Protein AF-A0A3R7CAH1-F1 (afdb_monomer_lite)

Radius of gyration: 13.2 Å; chains: 1; bounding box: 36×29×37 Å

pLDDT: mean 90.4, std 8.53, range [49.56, 98.25]

Foldseek 3Di:
DDPLVVLLVLLQVQLVQLCVVVVHDSVVSLLLLCLLLPVCQWPCSVPPCVVVVRDSVPQDPVSNCSSVVSLCVSVVVDDSQQSSQSNQCNSPPPTGGDRDDDPD

Secondary structure (DSSP, 8-state):
--HHHHHHHHHHHHHHHHHHHTT--HHHHHHHHHHHHHTT-SHHHHHHTTTTT--GGGS-HHHHHHHHHHHHHHHTTS-HHHHHHHHHHHHSTTSPPPPPPP--

Structure (mmCIF, N/CA/C/O backbone):
data_AF-A0A3R7CAH1-F1
#
_entry.id   AF-A0A3R7CAH1-F1
#
loop_
_atom_site.group_PDB
_atom_site.id
_atom_site.type_symbol
_atom_site.label_atom_id
_atom_site.label_alt_id
_atom_site.label_comp_id
_atom_site.label_asym_id
_atom_site.label_entity_id
_atom_site.label_seq_id
_atom_site.pdbx_PDB_ins_code
_atom_site.Cartn_x
_atom_site.Cartn_y
_atom_site.Cartn_z
_atom_site.occupancy
_atom_site.B_iso_or_equiv
_atom_site.auth_seq_id
_atom_site.auth_comp_id
_atom_site.auth_asym_id
_atom_site.auth_atom_id
_atom_site.pdbx_PDB_mode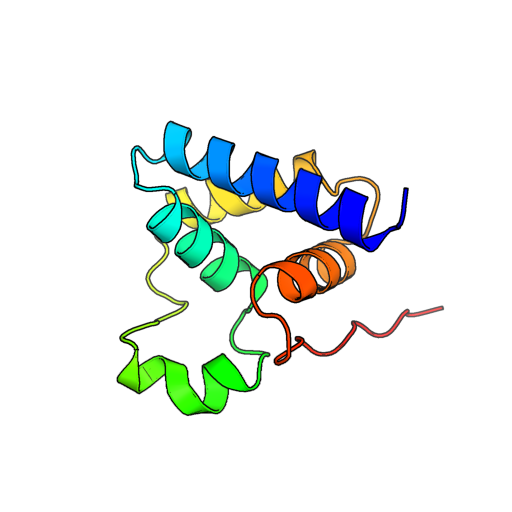l_num
ATOM 1 N N . MET A 1 1 ? -11.397 18.627 -11.153 1.00 54.44 1 MET A N 1
ATOM 2 C CA . MET A 1 1 ? -10.506 17.810 -10.310 1.00 54.44 1 MET A CA 1
ATOM 3 C C . MET A 1 1 ? -10.104 16.603 -11.136 1.00 54.44 1 MET A C 1
ATOM 5 O O . MET A 1 1 ? -10.984 15.938 -11.670 1.00 54.44 1 MET A O 1
ATOM 9 N N . ASN A 1 2 ? -8.809 16.406 -11.358 1.00 79.62 2 ASN A N 1
ATOM 10 C CA . ASN A 1 2 ? -8.295 15.301 -12.171 1.00 79.62 2 ASN A CA 1
ATOM 11 C C . ASN A 1 2 ? -8.455 13.973 -11.398 1.00 79.62 2 ASN A C 1
ATOM 13 O O . ASN A 1 2 ? -8.359 13.957 -10.172 1.00 79.62 2 ASN A O 1
ATOM 17 N N . GLU A 1 3 ? -8.672 12.853 -12.088 1.00 79.06 3 GLU A N 1
ATOM 18 C CA . GLU A 1 3 ? -8.783 11.518 -11.481 1.00 79.06 3 GLU A CA 1
ATOM 19 C C . GLU A 1 3 ? -7.564 11.183 -10.598 1.00 79.06 3 GLU A C 1
ATOM 21 O O . GLU A 1 3 ? -7.705 10.620 -9.512 1.00 79.06 3 GLU A O 1
ATOM 26 N N . LEU A 1 4 ? -6.375 11.644 -10.998 1.00 81.44 4 LEU A N 1
ATOM 27 C CA . LEU A 1 4 ? -5.146 11.499 -10.216 1.00 81.44 4 LEU A CA 1
ATOM 28 C C . LEU A 1 4 ? -5.167 12.284 -8.889 1.00 81.44 4 LEU A C 1
ATOM 30 O O . LEU A 1 4 ? -4.568 11.847 -7.909 1.00 81.44 4 LEU A O 1
ATOM 34 N N . GLU A 1 5 ? -5.822 13.446 -8.838 1.00 86.44 5 GLU A N 1
ATOM 35 C CA . GLU A 1 5 ? -5.956 14.238 -7.603 1.00 86.44 5 GLU A CA 1
ATOM 36 C C . GLU A 1 5 ? -6.905 13.551 -6.618 1.00 86.44 5 GLU A C 1
ATOM 38 O O . GLU A 1 5 ? -6.609 13.482 -5.423 1.00 86.44 5 GLU A O 1
ATOM 43 N N . HIS A 1 6 ? -7.996 12.968 -7.127 1.00 90.50 6 HIS A N 1
ATOM 44 C CA . HIS A 1 6 ? -8.889 12.127 -6.331 1.00 90.50 6 HIS A CA 1
ATOM 45 C C . HIS A 1 6 ? -8.149 10.915 -5.756 1.00 90.50 6 HIS A C 1
ATOM 47 O O . HIS A 1 6 ? -8.255 10.643 -4.560 1.00 90.50 6 HIS A O 1
ATOM 53 N N . ASP A 1 7 ? -7.353 10.222 -6.574 1.00 93.12 7 ASP A N 1
ATOM 54 C CA . ASP A 1 7 ? -6.577 9.067 -6.117 1.00 93.12 7 ASP A CA 1
ATOM 55 C C . ASP A 1 7 ? -5.524 9.464 -5.075 1.00 93.12 7 ASP A C 1
ATOM 57 O O . ASP A 1 7 ? -5.348 8.760 -4.080 1.00 93.12 7 ASP A O 1
ATOM 61 N N . ARG A 1 8 ? -4.876 10.627 -5.227 1.00 94.69 8 ARG A N 1
ATOM 62 C CA . ARG A 1 8 ? -3.958 11.169 -4.211 1.00 94.69 8 ARG A CA 1
ATOM 63 C C . ARG A 1 8 ? -4.651 11.402 -2.874 1.00 94.69 8 ARG A C 1
ATOM 65 O O . ARG A 1 8 ? -4.111 10.995 -1.850 1.00 94.69 8 ARG A O 1
ATOM 72 N N . SER A 1 9 ? -5.835 12.015 -2.883 1.00 95.31 9 SER A N 1
ATOM 73 C CA . SER A 1 9 ? -6.609 12.258 -1.661 1.00 95.31 9 SER A CA 1
ATOM 74 C C . SER A 1 9 ? -7.017 10.949 -0.977 1.00 95.31 9 SER A C 1
ATOM 76 O O . SER A 1 9 ? -6.820 10.798 0.226 1.00 95.31 9 SER A O 1
ATOM 78 N N . LYS A 1 10 ? -7.486 9.957 -1.743 1.00 96.38 10 LYS A N 1
ATOM 79 C CA . LYS A 1 10 ? -7.836 8.632 -1.208 1.00 96.38 10 LYS A CA 1
ATOM 80 C C . LYS A 1 10 ? -6.640 7.913 -0.585 1.00 96.38 10 LYS A C 1
ATOM 82 O O . LYS A 1 10 ? -6.756 7.364 0.507 1.00 96.38 10 LYS A O 1
ATOM 87 N N . VAL A 1 11 ? -5.488 7.926 -1.255 1.00 97.00 11 VAL A N 1
ATOM 88 C CA . VAL A 1 11 ? -4.257 7.315 -0.727 1.00 97.00 11 VAL A CA 1
ATOM 89 C C . VAL A 1 11 ? -3.789 8.018 0.540 1.00 97.00 11 VAL A C 1
ATOM 91 O O . VAL A 1 11 ? -3.363 7.364 1.487 1.00 97.00 11 VAL A O 1
ATOM 94 N N . GLU A 1 12 ? -3.903 9.339 0.587 1.00 97.50 12 GLU A N 1
ATOM 95 C CA . GLU A 1 12 ? -3.574 10.121 1.771 1.00 97.50 12 GLU A CA 1
ATOM 96 C C . GLU A 1 12 ? -4.480 9.770 2.964 1.00 97.50 12 GLU A C 1
ATOM 98 O O . GLU A 1 12 ? -3.979 9.566 4.069 1.00 97.50 12 GLU A O 1
ATOM 103 N N . MET A 1 13 ? -5.786 9.591 2.737 1.00 97.31 13 MET A N 1
ATOM 104 C CA . MET A 1 13 ? -6.716 9.103 3.764 1.00 97.31 13 MET A CA 1
ATOM 105 C C . MET A 1 13 ? -6.329 7.710 4.282 1.00 97.31 13 MET A C 1
ATOM 107 O O . MET A 1 13 ? -6.328 7.491 5.492 1.00 97.31 13 MET A O 1
ATOM 111 N N . MET A 1 14 ? -5.951 6.783 3.391 1.00 98.12 14 MET A N 1
ATOM 112 C CA . MET A 1 14 ? -5.481 5.447 3.788 1.00 98.12 14 MET A CA 1
ATOM 113 C C . MET A 1 14 ? -4.216 5.524 4.650 1.00 98.12 14 MET A C 1
ATOM 115 O O . MET A 1 14 ? -4.123 4.837 5.662 1.00 98.12 14 MET A O 1
ATOM 119 N N . ILE A 1 15 ? -3.243 6.357 4.262 1.00 98.25 15 ILE A N 1
ATOM 120 C CA . ILE A 1 15 ? -1.984 6.524 5.004 1.00 98.25 15 ILE A CA 1
ATOM 121 C C . ILE A 1 15 ? -2.257 7.067 6.407 1.00 98.25 15 ILE A C 1
ATOM 123 O O . ILE A 1 15 ? -1.693 6.544 7.366 1.00 98.25 15 ILE A O 1
ATOM 127 N N . THR A 1 16 ? -3.119 8.077 6.536 1.00 98.19 16 THR A N 1
ATOM 128 C CA . THR A 1 16 ? -3.504 8.635 7.841 1.00 98.19 16 THR A CA 1
ATOM 129 C C . THR A 1 16 ? -4.170 7.576 8.716 1.00 98.19 16 THR A C 1
ATOM 131 O O . THR A 1 16 ? -3.722 7.356 9.836 1.00 98.19 16 THR A O 1
ATOM 134 N N . TYR A 1 17 ? -5.145 6.837 8.180 1.00 97.94 17 TYR A N 1
ATOM 135 C CA . TYR A 1 17 ? -5.827 5.776 8.925 1.00 97.94 17 TYR A CA 1
ATOM 136 C C . TYR A 1 17 ? -4.869 4.674 9.403 1.00 97.94 17 TYR A C 1
ATOM 138 O O . TYR A 1 17 ? -4.906 4.275 10.564 1.00 97.94 17 TYR A O 1
ATOM 146 N N . ILE A 1 18 ? -3.974 4.194 8.531 1.00 97.88 18 ILE A N 1
ATOM 147 C CA . ILE A 1 18 ? -2.981 3.170 8.896 1.00 97.88 18 ILE A CA 1
ATOM 148 C C . ILE A 1 18 ? -2.023 3.712 9.964 1.00 97.88 18 ILE A C 1
ATOM 150 O O . ILE A 1 18 ? -1.699 3.001 10.910 1.00 97.88 18 ILE A O 1
ATOM 154 N N . SER A 1 19 ? -1.580 4.965 9.822 1.00 98.06 19 SER A N 1
ATOM 155 C CA . SER A 1 19 ? -0.682 5.627 10.774 1.00 98.06 19 SER A CA 1
ATOM 156 C C . SER A 1 19 ? -1.289 5.677 12.177 1.00 98.06 19 SER A C 1
ATOM 158 O O . SER A 1 19 ? -0.612 5.316 13.137 1.00 98.06 19 SER A O 1
ATOM 160 N N . GLU A 1 20 ? -2.565 6.051 12.287 1.00 97.06 20 GLU A N 1
ATOM 161 C CA . GLU A 1 20 ? -3.294 6.122 13.556 1.00 97.06 20 GLU A CA 1
ATOM 162 C C . GLU A 1 20 ? -3.579 4.732 14.140 1.00 97.06 20 GLU A C 1
ATOM 164 O O . GLU A 1 20 ? -3.303 4.487 15.313 1.00 97.06 20 GLU A O 1
ATOM 169 N N . ASN A 1 21 ? -4.082 3.799 13.326 1.00 96.88 21 ASN A N 1
ATOM 170 C CA . ASN A 1 21 ? -4.525 2.488 13.806 1.00 96.88 21 ASN A CA 1
ATOM 171 C C . ASN A 1 21 ? -3.362 1.565 14.215 1.00 96.88 21 ASN A C 1
ATOM 173 O O . ASN A 1 21 ? -3.493 0.750 15.127 1.00 96.88 21 ASN A O 1
ATOM 177 N N . GLU A 1 22 ? -2.214 1.696 13.550 1.00 95.62 22 GLU A N 1
ATOM 178 C CA . GLU A 1 22 ? -1.006 0.921 13.857 1.00 95.62 22 GLU A CA 1
ATOM 179 C C . GLU A 1 22 ? -0.017 1.695 14.742 1.00 95.62 22 GLU A C 1
ATOM 181 O O . GLU A 1 22 ? 1.006 1.138 15.136 1.00 95.62 22 GLU A O 1
ATOM 186 N N . ASN A 1 23 ? -0.326 2.950 15.093 1.00 96.56 23 ASN A N 1
ATOM 187 C CA . ASN A 1 23 ? 0.537 3.846 15.867 1.00 96.56 23 ASN A CA 1
ATOM 188 C C . ASN A 1 23 ? 1.964 3.936 15.288 1.00 96.56 23 ASN A C 1
ATOM 190 O O . ASN A 1 23 ? 2.970 3.774 15.983 1.00 96.56 23 ASN A O 1
ATOM 194 N N . VAL A 1 24 ? 2.045 4.168 13.978 1.00 96.81 24 VAL A N 1
ATOM 195 C CA . VAL A 1 24 ? 3.302 4.274 13.228 1.00 96.81 24 VAL A CA 1
ATOM 196 C C . VAL A 1 24 ? 3.410 5.622 12.532 1.00 96.81 24 VAL A C 1
ATOM 198 O O . VAL A 1 24 ? 2.418 6.316 12.317 1.00 96.81 24 VAL A O 1
ATOM 201 N N . SER A 1 25 ? 4.622 5.999 12.125 1.00 97.88 25 SER A N 1
ATOM 202 C CA . SER A 1 25 ? 4.823 7.212 11.330 1.00 97.88 25 SER A CA 1
ATOM 203 C C . SER A 1 25 ? 4.123 7.122 9.967 1.00 97.88 25 SER A C 1
ATOM 205 O O . SER A 1 25 ? 3.943 6.043 9.401 1.00 97.88 25 SER A O 1
ATOM 207 N N . ARG A 1 26 ? 3.804 8.277 9.374 1.00 97.31 26 ARG A N 1
ATOM 208 C CA . ARG A 1 26 ? 3.217 8.355 8.025 1.00 97.31 26 ARG A CA 1
ATOM 209 C C . ARG A 1 26 ? 4.077 7.687 6.952 1.00 97.31 26 ARG A C 1
ATOM 211 O O . ARG A 1 26 ? 3.543 7.084 6.023 1.00 97.31 26 ARG A O 1
ATOM 218 N N . SER A 1 27 ? 5.403 7.786 7.060 1.00 95.25 27 SER A N 1
ATOM 219 C CA . SER A 1 27 ? 6.320 7.101 6.144 1.00 95.25 27 SER A CA 1
ATOM 220 C C . SER A 1 27 ? 6.206 5.586 6.268 1.00 95.25 27 SER A C 1
ATOM 222 O O . SER A 1 27 ? 6.203 4.892 5.252 1.00 95.25 27 SER A O 1
ATOM 224 N N . GLU A 1 28 ? 6.047 5.080 7.489 1.00 95.56 28 GLU A N 1
ATOM 225 C CA . GLU A 1 28 ? 5.896 3.650 7.734 1.00 95.56 28 GLU A CA 1
ATOM 226 C C . GLU A 1 28 ? 4.528 3.152 7.267 1.00 95.56 28 GLU A C 1
ATOM 228 O O . GLU A 1 28 ? 4.459 2.175 6.528 1.00 95.56 28 GLU A O 1
ATOM 233 N N . ALA A 1 29 ? 3.457 3.897 7.547 1.00 97.56 29 ALA A N 1
ATOM 234 C CA . ALA A 1 29 ? 2.124 3.635 7.008 1.00 97.56 29 ALA A CA 1
ATOM 235 C C . ALA A 1 29 ? 2.117 3.606 5.468 1.00 97.56 29 ALA A C 1
ATOM 237 O O . ALA A 1 29 ? 1.556 2.694 4.856 1.00 97.56 29 ALA A O 1
ATOM 238 N N . ARG A 1 30 ? 2.818 4.548 4.816 1.00 96.62 30 ARG A N 1
ATOM 239 C CA . ARG A 1 30 ? 3.010 4.548 3.357 1.00 96.62 30 ARG A CA 1
ATOM 240 C C . ARG A 1 30 ? 3.768 3.306 2.885 1.00 96.62 30 ARG A C 1
ATOM 242 O O . ARG A 1 30 ? 3.380 2.720 1.873 1.00 96.62 30 ARG A O 1
ATOM 249 N N . ARG A 1 31 ? 4.829 2.884 3.589 1.00 94.50 31 ARG A N 1
ATOM 250 C CA . ARG A 1 31 ? 5.556 1.638 3.275 1.00 94.50 31 ARG A CA 1
ATOM 251 C C . ARG A 1 31 ? 4.652 0.421 3.438 1.00 94.50 31 ARG A C 1
ATOM 253 O O . ARG A 1 31 ? 4.670 -0.433 2.560 1.00 94.50 31 ARG A O 1
ATOM 260 N N . MET A 1 32 ? 3.850 0.348 4.497 1.00 96.12 32 MET A N 1
ATOM 261 C CA . MET A 1 32 ? 2.916 -0.754 4.745 1.00 96.12 32 MET A CA 1
ATOM 262 C C . MET A 1 32 ? 1.868 -0.864 3.639 1.00 96.12 32 MET A C 1
ATOM 264 O O . MET A 1 32 ? 1.697 -1.937 3.059 1.00 96.12 32 MET A O 1
ATOM 268 N N . LEU A 1 33 ? 1.245 0.260 3.275 1.00 96.75 33 LEU A N 1
ATOM 269 C CA . LEU A 1 33 ? 0.315 0.313 2.153 1.00 96.75 33 LEU A CA 1
ATOM 270 C C . LEU A 1 33 ? 1.012 -0.117 0.853 1.00 96.75 33 LEU A C 1
ATOM 272 O O . LEU A 1 33 ? 0.496 -0.958 0.125 1.00 96.75 33 LEU A O 1
ATOM 276 N N . HIS A 1 34 ? 2.229 0.367 0.586 1.00 94.88 34 HIS A N 1
ATOM 277 C CA . HIS A 1 34 ? 2.984 -0.047 -0.597 1.00 94.88 34 HIS A CA 1
ATOM 278 C C . HIS A 1 34 ? 3.287 -1.555 -0.599 1.00 94.88 34 HIS A C 1
ATOM 280 O O . HIS A 1 34 ? 3.100 -2.190 -1.632 1.00 94.88 34 HIS A O 1
ATOM 286 N N . LYS A 1 35 ? 3.688 -2.156 0.531 1.00 93.69 35 LYS A N 1
ATOM 287 C CA . LYS A 1 35 ? 3.959 -3.605 0.648 1.00 93.69 35 LYS A CA 1
ATOM 288 C C . LYS A 1 35 ? 2.730 -4.439 0.278 1.00 93.69 35 LYS A C 1
ATOM 290 O O . LYS A 1 35 ? 2.859 -5.407 -0.472 1.00 93.69 35 LYS A O 1
ATOM 295 N N . TYR A 1 36 ? 1.554 -4.040 0.762 1.00 94.44 36 TYR A N 1
ATOM 296 C CA . TYR A 1 36 ? 0.289 -4.709 0.459 1.00 94.44 36 TYR A CA 1
ATOM 297 C C . TYR A 1 36 ? -0.122 -4.551 -1.014 1.00 94.44 36 TYR A C 1
ATOM 299 O O . TYR A 1 36 ? -0.504 -5.520 -1.660 1.00 94.44 36 TYR A O 1
ATOM 307 N N . ILE A 1 37 ? -0.010 -3.339 -1.563 1.00 94.44 37 ILE A N 1
ATOM 308 C CA . ILE A 1 37 ? -0.500 -3.002 -2.910 1.00 94.44 37 ILE A CA 1
ATOM 309 C C . ILE A 1 37 ? 0.445 -3.476 -4.030 1.00 94.44 37 ILE A C 1
ATOM 311 O O . ILE A 1 37 ? 0.000 -3.825 -5.127 1.00 94.44 37 ILE A O 1
ATOM 315 N N . CYS A 1 38 ? 1.757 -3.436 -3.782 1.00 90.62 38 CYS A N 1
ATOM 316 C CA . CYS A 1 38 ? 2.792 -3.735 -4.770 1.00 90.62 38 CYS A CA 1
ATOM 317 C C . CYS A 1 38 ? 2.829 -5.216 -5.137 1.00 90.62 38 CYS A C 1
ATOM 319 O O . CYS A 1 38 ? 3.023 -5.544 -6.304 1.00 90.62 38 CYS A O 1
ATOM 321 N N . GLU A 1 39 ? 2.703 -6.104 -4.145 1.00 85.56 39 GLU A N 1
ATOM 322 C CA . GLU A 1 39 ? 2.776 -7.568 -4.308 1.00 85.56 39 GLU A CA 1
ATOM 323 C C . GLU A 1 39 ? 4.057 -8.074 -5.010 1.00 85.56 39 GLU A C 1
ATOM 325 O O . GLU A 1 39 ? 4.168 -9.249 -5.344 1.00 85.56 39 GLU A O 1
ATOM 330 N N . GLY A 1 40 ? 5.063 -7.210 -5.181 1.00 85.75 40 GLY A N 1
ATOM 331 C CA . GLY A 1 40 ? 6.293 -7.483 -5.925 1.00 85.75 40 GLY A CA 1
ATOM 332 C C . GLY A 1 40 ? 6.197 -7.270 -7.442 1.00 85.75 40 GLY A C 1
ATOM 333 O O . GLY A 1 40 ? 7.089 -7.685 -8.187 1.00 85.75 40 GLY A O 1
ATOM 334 N N . ALA A 1 41 ? 5.127 -6.636 -7.920 1.00 86.12 41 ALA A N 1
ATOM 335 C CA . ALA A 1 41 ? 4.861 -6.463 -9.343 1.00 86.12 41 ALA A CA 1
ATOM 336 C C . ALA A 1 41 ? 5.590 -5.268 -9.982 1.00 86.12 41 ALA A C 1
ATOM 338 O O . ALA A 1 41 ? 5.715 -5.248 -11.205 1.00 86.12 41 ALA A O 1
ATOM 339 N N . CYS A 1 42 ? 6.061 -4.287 -9.202 1.00 88.88 42 CYS A N 1
ATOM 340 C CA . CYS A 1 42 ? 6.676 -3.078 -9.754 1.00 88.88 42 CYS A CA 1
ATOM 341 C C . CYS A 1 42 ? 8.187 -3.200 -9.991 1.00 88.88 42 CYS A C 1
ATOM 343 O O . CYS A 1 42 ? 8.898 -3.925 -9.288 1.00 88.88 42 CYS A O 1
ATOM 345 N N . ASP A 1 43 ? 8.693 -2.440 -10.962 1.00 86.69 43 ASP A N 1
ATOM 346 C CA . ASP A 1 43 ? 10.102 -2.494 -11.365 1.00 86.69 43 ASP A CA 1
ATOM 347 C C . ASP A 1 43 ? 11.051 -2.054 -10.253 1.00 86.69 43 ASP A C 1
ATOM 349 O O . ASP A 1 43 ? 12.100 -2.669 -10.052 1.00 86.69 43 ASP A O 1
ATOM 353 N N . TRP A 1 44 ? 10.668 -1.035 -9.476 1.00 90.81 44 TRP A N 1
ATOM 354 C CA . TRP A 1 44 ? 11.455 -0.605 -8.321 1.00 90.81 44 TRP A CA 1
ATOM 355 C C . TRP A 1 44 ? 11.605 -1.735 -7.304 1.00 90.81 44 TRP A C 1
ATOM 357 O O . TRP A 1 44 ? 12.705 -1.983 -6.816 1.00 90.81 44 TRP A O 1
ATOM 367 N N . TYR A 1 45 ? 10.528 -2.479 -7.030 1.00 88.31 45 TYR A N 1
ATOM 368 C CA . TYR A 1 45 ? 10.608 -3.616 -6.123 1.00 88.31 45 TYR A CA 1
ATOM 369 C C . TYR A 1 45 ? 11.559 -4.679 -6.677 1.00 88.31 45 TYR A C 1
ATOM 371 O O . TYR A 1 45 ? 12.441 -5.156 -5.970 1.00 88.31 45 TYR A O 1
ATOM 379 N N . ARG A 1 46 ? 11.442 -5.019 -7.961 1.00 87.00 46 ARG A N 1
ATOM 380 C CA . ARG A 1 46 ? 12.271 -6.061 -8.586 1.00 87.00 46 ARG A CA 1
ATOM 381 C C . ARG A 1 46 ? 13.757 -5.712 -8.623 1.00 87.00 46 ARG A C 1
ATOM 383 O O . ARG A 1 46 ? 14.582 -6.617 -8.566 1.00 87.00 46 ARG A O 1
ATOM 390 N N . THR A 1 47 ? 14.087 -4.426 -8.716 1.00 87.56 47 THR A N 1
ATOM 391 C CA . THR A 1 47 ? 15.463 -3.962 -8.942 1.00 87.56 47 THR A CA 1
ATOM 392 C C . THR A 1 47 ? 16.148 -3.399 -7.700 1.00 87.56 47 THR A C 1
ATOM 394 O O . THR A 1 47 ? 17.366 -3.475 -7.623 1.00 87.56 47 THR A O 1
ATOM 397 N N . ARG A 1 48 ? 15.402 -2.836 -6.738 1.00 88.38 48 ARG A N 1
ATOM 398 C CA . ARG A 1 48 ? 15.964 -2.057 -5.613 1.00 88.38 48 ARG A CA 1
ATOM 399 C C . ARG A 1 48 ? 15.426 -2.426 -4.230 1.00 88.38 48 ARG A C 1
ATOM 401 O O . ARG A 1 48 ? 15.932 -1.910 -3.237 1.00 88.38 48 ARG A O 1
ATOM 408 N N . SER A 1 49 ? 14.413 -3.293 -4.124 1.00 87.25 49 SER A N 1
ATOM 409 C CA . SER A 1 49 ? 13.785 -3.596 -2.822 1.00 87.25 49 SER A CA 1
ATOM 410 C C . SER A 1 49 ? 14.757 -4.187 -1.800 1.00 87.25 49 SER A C 1
ATOM 412 O O . SER A 1 49 ? 14.704 -3.809 -0.632 1.00 87.25 49 SER A O 1
ATOM 414 N N . ARG A 1 50 ? 15.662 -5.071 -2.242 1.00 87.88 50 ARG A N 1
ATOM 415 C CA . ARG A 1 50 ? 16.662 -5.726 -1.385 1.00 87.88 50 ARG A CA 1
ATOM 416 C C . ARG A 1 50 ? 17.601 -4.713 -0.740 1.00 87.88 50 ARG A C 1
ATOM 418 O O . ARG A 1 50 ? 17.736 -4.711 0.478 1.00 87.88 50 ARG A O 1
ATOM 425 N N . ASP A 1 51 ? 18.159 -3.810 -1.540 1.00 90.50 51 ASP A N 1
ATOM 426 C CA . ASP A 1 51 ? 19.090 -2.782 -1.060 1.00 90.50 51 ASP A CA 1
ATOM 427 C C . ASP A 1 51 ? 18.401 -1.776 -0.125 1.00 90.50 51 ASP A C 1
ATOM 429 O O . ASP A 1 51 ? 19.016 -1.238 0.790 1.00 90.50 51 ASP A O 1
ATOM 433 N N . ALA A 1 52 ? 17.099 -1.544 -0.323 1.00 86.62 52 ALA A N 1
ATOM 434 C CA . ALA A 1 52 ? 16.290 -0.646 0.499 1.00 86.62 52 ALA A CA 1
ATOM 435 C C . ALA A 1 52 ? 15.709 -1.302 1.771 1.00 86.62 52 ALA A C 1
ATOM 437 O O . ALA A 1 52 ? 14.925 -0.660 2.485 1.00 86.62 52 ALA A O 1
ATOM 438 N N . GLY A 1 53 ? 16.017 -2.581 2.030 1.00 87.19 53 GLY A N 1
ATOM 439 C CA . GLY A 1 53 ? 15.420 -3.347 3.129 1.00 87.19 53 GLY A CA 1
ATOM 440 C C . GLY A 1 53 ? 13.888 -3.363 3.062 1.00 87.19 53 GLY A C 1
ATOM 441 O O . GLY A 1 53 ? 13.206 -3.175 4.066 1.00 87.19 53 GLY A O 1
ATOM 442 N N . PHE A 1 54 ? 13.324 -3.455 1.857 1.00 87.12 54 PHE A N 1
ATOM 443 C CA . PHE A 1 54 ? 11.884 -3.476 1.628 1.00 87.12 54 PHE A CA 1
ATOM 444 C C . PHE A 1 54 ? 11.432 -4.907 1.331 1.00 87.12 54 PHE A C 1
ATOM 446 O O . PHE A 1 54 ? 11.451 -5.333 0.179 1.00 87.12 54 PHE A O 1
ATOM 453 N N . ASP A 1 55 ? 10.984 -5.641 2.350 1.00 86.88 55 ASP A N 1
ATOM 454 C CA . ASP A 1 55 ? 10.338 -6.940 2.152 1.00 86.88 55 ASP A CA 1
ATOM 455 C C . ASP A 1 55 ? 8.809 -6.799 2.253 1.00 86.88 55 ASP A C 1
ATOM 457 O O . ASP A 1 55 ? 8.256 -6.244 3.207 1.00 86.88 55 ASP A O 1
ATOM 461 N N . ARG A 1 56 ? 8.100 -7.279 1.224 1.00 81.62 56 ARG A N 1
ATOM 462 C CA . ARG A 1 56 ? 6.627 -7.302 1.176 1.00 81.62 56 ARG A CA 1
ATOM 463 C C . ARG A 1 56 ? 6.020 -8.306 2.164 1.00 81.62 56 ARG A C 1
ATOM 465 O O . ARG A 1 56 ? 4.818 -8.248 2.444 1.00 81.62 56 ARG A O 1
ATOM 472 N N . LEU A 1 57 ? 6.813 -9.262 2.643 1.00 87.00 57 LEU A N 1
ATOM 473 C CA . LEU A 1 57 ? 6.385 -10.288 3.586 1.00 87.00 57 LEU A CA 1
ATOM 474 C C . LEU A 1 57 ? 6.354 -9.783 5.035 1.00 87.00 57 LEU A C 1
ATOM 476 O O . LEU A 1 57 ? 5.590 -10.332 5.819 1.00 87.00 57 LEU A O 1
ATOM 480 N N . ASP A 1 58 ? 7.020 -8.665 5.336 1.00 90.00 58 ASP A N 1
ATOM 481 C CA . ASP A 1 58 ? 7.111 -8.054 6.677 1.00 90.00 58 ASP A CA 1
ATOM 482 C C . ASP A 1 5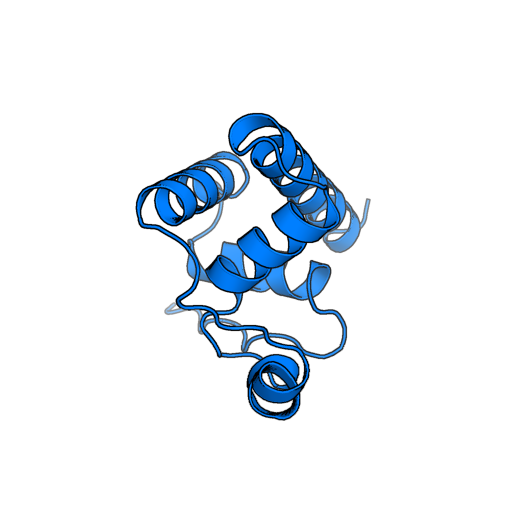8 ? 5.785 -7.582 7.295 1.00 90.00 58 ASP A C 1
ATOM 484 O O . ASP A 1 58 ? 5.766 -7.122 8.434 1.00 90.00 58 ASP A O 1
ATOM 488 N N . LEU A 1 59 ? 4.672 -7.616 6.559 1.00 92.44 59 LEU A N 1
ATOM 489 C CA . LEU A 1 59 ? 3.371 -7.319 7.152 1.00 92.44 59 LEU A CA 1
ATOM 490 C C . LEU A 1 59 ? 2.867 -8.533 7.929 1.00 92.44 59 LEU A C 1
ATOM 492 O O . LEU A 1 59 ? 2.629 -9.594 7.338 1.00 92.44 59 LEU A O 1
ATOM 496 N N . THR A 1 60 ? 2.617 -8.333 9.223 1.00 94.50 60 THR A N 1
ATOM 497 C CA . THR A 1 60 ? 1.871 -9.293 10.045 1.00 94.50 60 THR A CA 1
ATOM 498 C C . THR A 1 60 ? 0.462 -9.499 9.486 1.00 94.50 60 THR A C 1
ATOM 500 O O . THR A 1 60 ? -0.074 -8.651 8.770 1.00 94.50 60 THR A O 1
ATOM 503 N N . GLU A 1 61 ? -0.182 -10.613 9.832 1.00 94.12 61 GLU A N 1
ATOM 504 C CA . GLU A 1 61 ? -1.551 -10.884 9.382 1.00 94.12 61 GLU A CA 1
ATOM 505 C C . GLU A 1 61 ? -2.535 -9.788 9.824 1.00 94.12 61 GLU A C 1
ATOM 507 O O . GLU A 1 61 ? -3.354 -9.337 9.024 1.00 94.12 61 GLU A O 1
ATOM 512 N N . LYS A 1 62 ? -2.397 -9.286 11.060 1.00 94.44 62 LYS A N 1
ATOM 513 C CA . LYS A 1 62 ? -3.183 -8.150 11.565 1.00 94.44 62 LYS A CA 1
ATOM 514 C C . LYS A 1 62 ? -3.010 -6.919 10.672 1.00 94.44 62 LYS A C 1
ATOM 516 O O . LYS A 1 62 ? -3.997 -6.342 10.230 1.00 94.44 62 LYS A O 1
ATOM 521 N N . GLN A 1 63 ? -1.766 -6.550 10.373 1.00 95.12 63 GLN A N 1
ATOM 522 C CA . GLN A 1 63 ? -1.466 -5.389 9.535 1.00 95.12 63 GLN A CA 1
ATOM 523 C C . GLN A 1 63 ? -2.014 -5.545 8.119 1.00 95.12 63 GLN A C 1
ATOM 525 O O . GLN A 1 63 ? -2.545 -4.590 7.561 1.00 95.12 63 GLN A O 1
ATOM 530 N N . ARG A 1 64 ? -1.928 -6.749 7.537 1.00 95.00 64 ARG A N 1
ATOM 531 C CA . ARG A 1 64 ? -2.525 -7.026 6.222 1.00 95.00 64 ARG A CA 1
ATOM 532 C C . ARG A 1 64 ? -4.028 -6.787 6.235 1.00 95.00 64 ARG A C 1
ATOM 534 O O . ARG A 1 64 ? -4.506 -6.103 5.340 1.00 95.00 64 ARG A O 1
ATOM 541 N N . ARG A 1 65 ? -4.738 -7.281 7.254 1.00 95.50 65 ARG A N 1
ATOM 542 C CA . ARG A 1 65 ? -6.188 -7.074 7.396 1.00 95.50 65 ARG A CA 1
ATOM 543 C C . ARG A 1 65 ? -6.539 -5.594 7.523 1.00 95.50 65 ARG A C 1
ATOM 545 O O . ARG A 1 65 ? -7.368 -5.114 6.767 1.00 95.50 65 ARG A O 1
ATOM 552 N N . VAL A 1 66 ? -5.834 -4.848 8.379 1.00 95.94 66 VAL A N 1
ATOM 553 C CA . VAL A 1 66 ? -6.043 -3.395 8.536 1.00 95.94 66 VAL A CA 1
ATOM 554 C C . VAL A 1 66 ? -5.891 -2.654 7.206 1.00 95.94 66 VAL A C 1
ATOM 556 O O . VAL A 1 66 ? -6.717 -1.807 6.869 1.00 95.94 66 VAL A O 1
ATOM 559 N N . VAL A 1 67 ? -4.848 -2.975 6.435 1.00 96.31 67 VAL A N 1
ATOM 560 C CA . VAL A 1 67 ? -4.610 -2.346 5.129 1.00 96.31 67 VAL A CA 1
ATOM 561 C C . VAL A 1 67 ? -5.651 -2.790 4.093 1.00 96.31 67 VAL A C 1
ATOM 563 O O . VAL A 1 67 ? -6.131 -1.972 3.312 1.00 96.31 67 VAL A O 1
ATOM 566 N N . GLU A 1 68 ? -6.016 -4.068 4.068 1.00 95.56 68 GLU A N 1
ATOM 567 C CA . GLU A 1 68 ? -7.033 -4.599 3.161 1.00 95.56 68 GLU A CA 1
ATOM 568 C C . GLU A 1 68 ? -8.408 -3.969 3.406 1.00 95.56 68 GLU A C 1
ATOM 570 O O . GLU A 1 68 ? -9.060 -3.539 2.451 1.00 95.56 68 GLU A O 1
ATOM 575 N N . ASP A 1 69 ? -8.818 -3.863 4.669 1.00 95.81 69 ASP A N 1
ATOM 576 C CA . ASP A 1 69 ? -10.112 -3.318 5.071 1.00 95.81 69 ASP A CA 1
ATOM 577 C C . ASP A 1 69 ? -10.242 -1.849 4.659 1.00 95.81 69 ASP A C 1
ATOM 579 O O . ASP A 1 69 ? -11.227 -1.475 4.017 1.00 95.81 69 ASP A O 1
ATOM 583 N N . ILE A 1 70 ? -9.219 -1.022 4.918 1.00 97.06 70 ILE A N 1
ATOM 584 C CA . ILE A 1 70 ? -9.264 0.395 4.527 1.00 97.06 70 ILE A CA 1
ATOM 585 C C . ILE A 1 70 ? -9.231 0.580 3.003 1.00 97.06 70 ILE A C 1
ATOM 587 O O . ILE A 1 70 ? -9.888 1.477 2.468 1.00 97.06 70 ILE A O 1
ATOM 591 N N . VAL A 1 71 ? -8.516 -0.288 2.276 1.00 96.19 71 VAL A N 1
ATOM 592 C CA . VAL A 1 71 ? -8.511 -0.275 0.806 1.00 96.19 71 VAL A CA 1
ATOM 593 C C . VAL A 1 71 ? -9.901 -0.601 0.271 1.00 96.19 71 VAL A C 1
ATOM 595 O O . VAL A 1 71 ? -10.407 0.146 -0.566 1.00 96.19 71 VAL A O 1
ATOM 598 N N . LYS A 1 72 ? -10.544 -1.662 0.772 1.00 94.94 72 LYS A N 1
ATOM 599 C CA . LYS A 1 72 ? -11.912 -2.036 0.379 1.00 94.94 72 LYS A CA 1
ATOM 600 C C . LYS A 1 72 ? -12.924 -0.951 0.735 1.00 94.94 72 LYS A C 1
ATOM 602 O O . LYS A 1 72 ? -13.803 -0.661 -0.067 1.00 94.94 72 LYS A O 1
ATOM 607 N N . GLN A 1 73 ? -12.780 -0.314 1.894 1.00 95.62 73 GLN A N 1
ATOM 608 C CA . GLN A 1 73 ? -13.674 0.755 2.328 1.00 95.62 73 GLN A CA 1
ATOM 609 C C . GLN A 1 73 ? -13.584 1.995 1.421 1.00 95.62 73 GLN A C 1
ATOM 611 O O . GLN A 1 73 ? -14.610 2.535 1.016 1.00 95.62 73 GLN A O 1
ATOM 616 N N . ILE A 1 74 ? -12.374 2.452 1.077 1.00 95.12 74 ILE A N 1
ATOM 617 C CA . ILE A 1 74 ? -12.178 3.696 0.304 1.00 95.12 74 ILE A CA 1
ATOM 618 C C . ILE A 1 74 ? -12.299 3.475 -1.218 1.00 95.12 74 ILE A C 1
ATOM 620 O O . ILE A 1 74 ? -12.693 4.385 -1.960 1.00 95.12 74 ILE A O 1
ATOM 624 N N . MET A 1 75 ? -11.965 2.277 -1.704 1.00 93.69 75 MET A N 1
ATOM 625 C CA . MET A 1 75 ? -12.001 1.912 -3.128 1.00 93.69 75 MET A CA 1
ATOM 626 C C . MET A 1 75 ? -13.148 0.965 -3.485 1.00 93.69 75 MET A C 1
ATOM 628 O O . MET A 1 75 ? -13.135 0.397 -4.570 1.00 93.69 75 MET A O 1
ATOM 632 N N . GLY A 1 76 ? -14.155 0.806 -2.623 1.00 90.94 76 GLY A N 1
ATOM 633 C CA . GLY A 1 76 ? -15.229 -0.183 -2.796 1.00 90.94 76 GLY A CA 1
ATOM 634 C C . GLY A 1 76 ? -16.101 -0.022 -4.047 1.00 90.94 76 GLY A C 1
ATOM 635 O O . GLY A 1 76 ? -16.971 -0.847 -4.293 1.00 90.94 76 GLY A O 1
ATOM 636 N N . ASN A 1 77 ? -15.884 1.025 -4.846 1.00 90.19 77 ASN A N 1
ATOM 637 C CA . ASN A 1 77 ? -16.542 1.235 -6.131 1.00 90.19 77 ASN A CA 1
ATOM 638 C C . ASN A 1 77 ? -15.789 0.624 -7.327 1.00 90.19 77 ASN A C 1
ATOM 640 O O . ASN A 1 77 ? -16.223 0.805 -8.464 1.00 90.19 77 ASN A O 1
ATOM 644 N N . VAL A 1 78 ? -14.646 -0.026 -7.100 1.00 90.00 78 VAL A N 1
ATOM 645 C CA . VAL A 1 78 ? -13.858 -0.704 -8.134 1.00 90.00 78 VAL A CA 1
ATOM 646 C C . VAL A 1 78 ? -13.365 -2.060 -7.638 1.00 90.00 78 VAL A C 1
ATOM 648 O O . VAL A 1 78 ? -13.191 -2.277 -6.440 1.00 90.00 78 VAL A O 1
ATOM 651 N N . GLU A 1 79 ? -13.074 -2.954 -8.580 1.00 91.88 79 GLU A N 1
ATOM 652 C CA . GLU A 1 79 ? -12.439 -4.237 -8.285 1.00 91.88 79 GLU A CA 1
ATOM 653 C C . GLU A 1 79 ? -11.087 -4.057 -7.590 1.00 91.88 79 GLU A C 1
ATOM 655 O O . GLU A 1 79 ? -10.334 -3.117 -7.875 1.00 91.88 79 GLU A O 1
ATOM 660 N N . ILE A 1 80 ? -10.748 -4.998 -6.705 1.00 90.44 80 ILE A N 1
ATOM 661 C CA . ILE A 1 80 ? -9.563 -4.897 -5.844 1.00 90.44 80 ILE A CA 1
ATOM 662 C C . ILE A 1 80 ? -8.261 -4.737 -6.642 1.00 90.44 80 ILE A C 1
ATOM 664 O O . ILE A 1 80 ? -7.366 -3.999 -6.228 1.00 90.44 80 ILE A O 1
ATOM 668 N N . ASP A 1 81 ? -8.149 -5.360 -7.816 1.00 90.38 81 ASP A N 1
ATOM 669 C CA . ASP A 1 81 ? -6.954 -5.239 -8.651 1.00 90.38 81 ASP A CA 1
ATOM 670 C C . ASP A 1 81 ? -6.826 -3.875 -9.335 1.00 90.38 81 ASP A C 1
ATOM 672 O O . ASP A 1 81 ? -5.706 -3.364 -9.475 1.00 90.38 81 ASP A O 1
ATOM 676 N N . GLU A 1 82 ? -7.945 -3.258 -9.722 1.00 92.44 82 GLU A N 1
ATOM 677 C CA . GLU A 1 82 ? -7.959 -1.888 -10.247 1.00 92.44 82 GLU A CA 1
ATOM 678 C C . GLU A 1 82 ? -7.691 -0.893 -9.111 1.00 92.44 82 GLU A C 1
ATOM 680 O O . GLU A 1 82 ? -6.894 0.032 -9.284 1.00 92.44 82 GLU A O 1
ATOM 685 N N . ALA A 1 83 ? -8.264 -1.118 -7.920 1.00 93.88 83 ALA A N 1
ATOM 686 C CA . ALA A 1 83 ? -7.970 -0.335 -6.721 1.00 93.88 83 ALA A CA 1
ATOM 687 C C . ALA A 1 83 ? -6.468 -0.317 -6.432 1.00 93.88 83 ALA A C 1
ATOM 689 O O . ALA A 1 83 ? -5.856 0.749 -6.317 1.00 93.88 83 ALA A O 1
ATOM 690 N N . LYS A 1 84 ? -5.852 -1.502 -6.381 1.00 93.75 84 LYS A N 1
ATOM 691 C CA . LYS A 1 84 ? -4.416 -1.635 -6.160 1.00 93.75 84 LYS A CA 1
ATOM 692 C C . LYS A 1 84 ? -3.603 -0.945 -7.262 1.00 93.75 84 LYS A C 1
ATOM 694 O O . LYS A 1 84 ? -2.611 -0.290 -6.952 1.00 93.75 84 LYS A O 1
ATOM 699 N N . TRP A 1 85 ? -4.008 -1.039 -8.532 1.00 93.25 85 TRP A N 1
ATOM 700 C CA . TRP A 1 85 ? -3.312 -0.353 -9.629 1.00 93.25 85 TRP A CA 1
ATOM 701 C C . TRP A 1 85 ? -3.334 1.174 -9.473 1.00 93.25 85 TRP A C 1
ATOM 703 O O . TRP A 1 85 ? -2.279 1.810 -9.523 1.00 93.25 85 TRP A O 1
ATOM 713 N N . ARG A 1 86 ? -4.504 1.752 -9.186 1.00 93.62 86 ARG A N 1
ATOM 714 C CA . ARG A 1 86 ? -4.675 3.196 -8.955 1.00 93.62 86 ARG A CA 1
ATOM 715 C C . ARG A 1 86 ? -3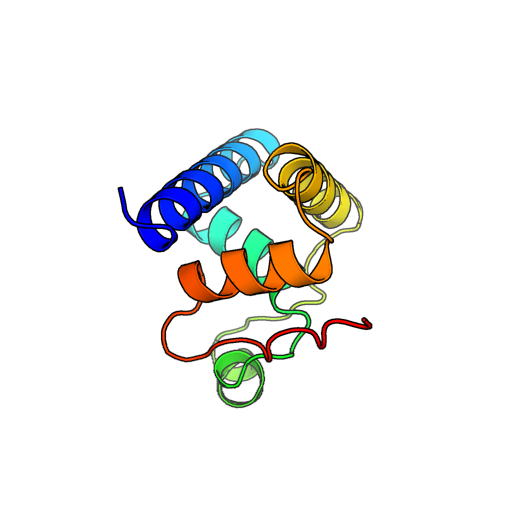.855 3.696 -7.771 1.00 93.62 86 ARG A C 1
ATOM 717 O O . ARG A 1 86 ? -3.088 4.648 -7.905 1.00 93.62 86 ARG A O 1
ATOM 724 N N . ILE A 1 87 ? -3.949 3.005 -6.633 1.00 95.12 87 ILE A N 1
ATOM 725 C CA . ILE A 1 87 ? -3.185 3.338 -5.424 1.00 95.12 87 ILE A CA 1
ATOM 726 C C . ILE A 1 87 ? -1.678 3.277 -5.709 1.00 95.12 87 ILE A C 1
ATOM 728 O O . ILE A 1 87 ? -0.926 4.172 -5.318 1.00 95.12 87 ILE A O 1
ATOM 732 N N . HIS A 1 88 ? -1.218 2.252 -6.429 1.00 94.88 88 HIS A N 1
ATOM 733 C CA . HIS A 1 88 ? 0.199 2.090 -6.743 1.00 94.88 88 HIS A CA 1
ATOM 734 C C . HIS A 1 88 ? 0.761 3.243 -7.580 1.00 94.88 88 HIS A C 1
ATOM 736 O O . HIS A 1 88 ? 1.883 3.680 -7.328 1.00 94.88 88 HIS A O 1
ATOM 742 N 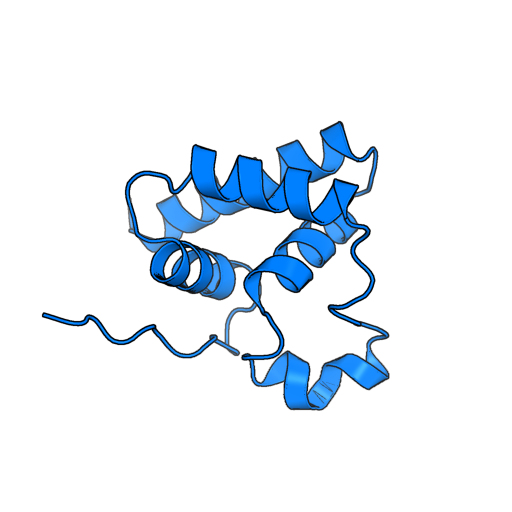N . ASN A 1 89 ? -0.007 3.768 -8.538 1.00 92.38 89 ASN A N 1
ATOM 743 C CA . ASN A 1 89 ? 0.415 4.908 -9.360 1.00 92.38 89 ASN A CA 1
ATOM 744 C C . ASN A 1 89 ? 0.685 6.173 -8.528 1.00 92.38 89 ASN A C 1
ATOM 746 O O . ASN A 1 89 ? 1.492 7.013 -8.923 1.00 92.38 89 ASN A O 1
ATOM 750 N N . VAL A 1 90 ? 0.054 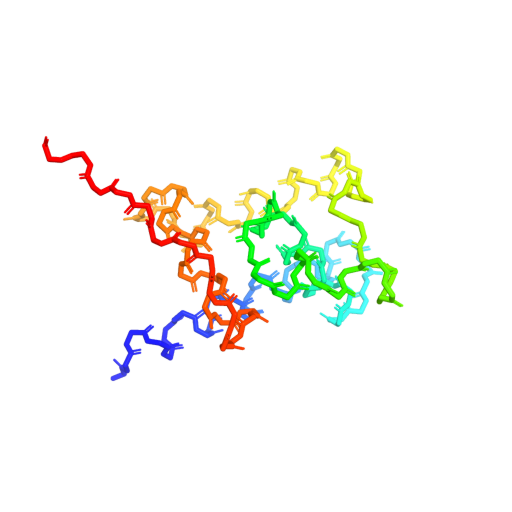6.290 -7.357 1.00 93.94 90 VAL A N 1
ATOM 751 C CA . VAL A 1 90 ? 0.313 7.364 -6.388 1.00 93.94 90 VAL A CA 1
ATOM 752 C C . VAL A 1 90 ? 1.487 7.025 -5.461 1.00 93.94 90 VAL A C 1
ATOM 754 O O . VAL A 1 90 ? 2.281 7.899 -5.096 1.00 93.94 90 VAL A O 1
ATOM 757 N N . LEU A 1 91 ? 1.603 5.764 -5.039 1.00 92.44 91 LEU A N 1
ATOM 758 C CA . LEU A 1 91 ? 2.628 5.335 -4.084 1.00 92.44 91 LEU A CA 1
ATOM 759 C C . LEU A 1 91 ? 4.029 5.255 -4.690 1.00 92.44 91 LEU A C 1
ATOM 761 O O . LEU A 1 91 ? 5.000 5.643 -4.037 1.00 92.44 91 LEU A O 1
ATOM 765 N N . CYS A 1 92 ? 4.122 4.774 -5.925 1.00 89.62 92 CYS A N 1
ATOM 766 C CA . CYS A 1 92 ? 5.371 4.493 -6.617 1.00 89.62 92 CYS A CA 1
ATOM 767 C C . CYS A 1 92 ? 5.333 5.101 -8.034 1.00 89.62 92 CYS A C 1
ATOM 769 O O . CYS A 1 92 ? 5.255 4.377 -9.034 1.00 89.62 92 CYS A O 1
ATOM 771 N N . PRO A 1 93 ? 5.323 6.444 -8.141 1.00 86.19 93 PRO A N 1
ATOM 772 C CA . PRO A 1 93 ? 5.283 7.118 -9.433 1.00 86.19 93 PRO A CA 1
ATOM 773 C C . PRO A 1 93 ? 6.537 6.782 -10.251 1.00 86.19 93 PRO A C 1
ATOM 775 O O . PRO A 1 93 ? 7.634 6.681 -9.707 1.00 86.19 93 PRO A O 1
ATOM 778 N N . GLY A 1 94 ? 6.371 6.592 -11.562 1.00 82.56 94 GLY A N 1
ATOM 779 C CA . GLY A 1 94 ? 7.464 6.207 -12.467 1.0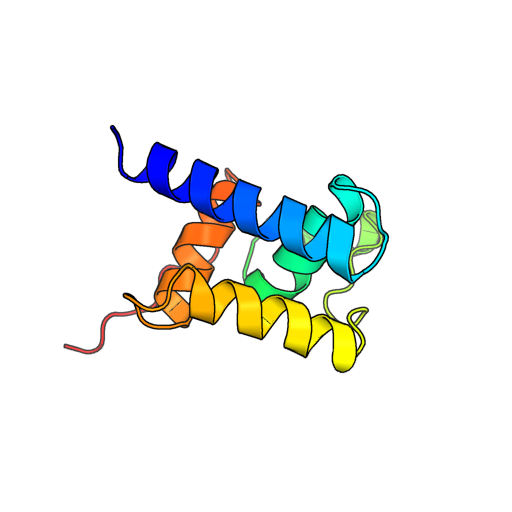0 82.56 94 GLY A CA 1
ATOM 780 C C . GLY A 1 94 ? 7.827 4.717 -12.447 1.00 82.56 94 GLY A C 1
ATOM 781 O O . GLY A 1 94 ? 8.598 4.276 -13.292 1.00 82.56 94 GLY A O 1
ATOM 782 N N . HIS A 1 95 ? 7.233 3.931 -11.546 1.00 83.38 95 HIS A N 1
ATOM 783 C CA . HIS A 1 95 ? 7.410 2.479 -11.482 1.00 83.38 95 HIS A CA 1
ATOM 784 C C . HIS A 1 95 ? 6.052 1.785 -11.327 1.00 83.38 95 HIS A C 1
ATOM 786 O O . HIS A 1 95 ? 5.811 1.138 -10.312 1.00 83.38 95 HIS A O 1
ATOM 792 N N . PRO A 1 96 ? 5.115 1.951 -12.273 1.00 74.50 96 PRO A N 1
ATOM 793 C CA . PRO A 1 96 ? 3.760 1.443 -12.113 1.00 74.50 96 PRO A CA 1
ATOM 794 C C . PRO A 1 96 ? 3.744 -0.087 -12.046 1.00 74.50 96 PRO A C 1
ATOM 796 O O . PRO A 1 96 ? 4.507 -0.771 -12.729 1.00 74.50 96 PRO A O 1
ATOM 799 N N . ARG A 1 97 ? 2.822 -0.640 -11.254 1.00 85.19 97 ARG A N 1
ATOM 800 C CA . ARG A 1 97 ? 2.442 -2.044 -11.424 1.00 85.19 97 ARG A CA 1
ATOM 801 C C . ARG A 1 97 ? 1.702 -2.197 -12.766 1.00 85.19 97 ARG A C 1
ATOM 803 O O . ARG A 1 97 ? 1.014 -1.254 -13.172 1.00 85.19 97 ARG A O 1
ATOM 810 N N . PRO A 1 98 ? 1.782 -3.354 -13.446 1.00 83.94 98 PRO A N 1
ATOM 811 C CA . PRO A 1 98 ? 0.983 -3.606 -14.642 1.00 83.94 98 PRO A CA 1
ATOM 812 C C . PRO A 1 98 ? -0.506 -3.375 -14.368 1.00 83.94 98 PRO A C 1
ATOM 814 O O . PRO A 1 98 ? -1.013 -3.761 -13.310 1.00 83.94 98 PRO A O 1
ATOM 817 N N . ARG A 1 99 ? -1.211 -2.733 -15.307 1.00 85.56 99 ARG A N 1
ATOM 818 C CA . ARG A 1 99 ? -2.663 -2.572 -15.192 1.00 85.56 99 ARG A CA 1
ATOM 819 C C . ARG A 1 99 ? -3.330 -3.943 -15.323 1.00 85.56 99 ARG A C 1
ATOM 821 O O . ARG A 1 99 ? -2.960 -4.681 -16.240 1.00 85.56 99 ARG A O 1
ATOM 828 N N . PRO A 1 100 ? -4.279 -4.304 -14.442 1.00 83.88 100 PRO A N 1
ATOM 829 C CA . PRO A 1 100 ? -5.031 -5.540 -14.609 1.00 83.88 100 PRO A CA 1
ATOM 830 C C . PRO A 1 100 ? -5.755 -5.544 -15.959 1.00 83.88 100 PRO A C 1
ATOM 832 O O . PRO A 1 100 ? -6.237 -4.509 -16.429 1.00 83.88 100 PRO A O 1
ATOM 835 N N . LYS A 1 101 ? -5.813 -6.714 -16.600 1.00 78.94 101 LYS A N 1
ATOM 836 C CA . LYS A 1 101 ? -6.634 -6.895 -17.799 1.00 78.94 101 LYS A CA 1
ATOM 837 C C . LYS A 1 101 ? -8.099 -6.833 -17.376 1.00 78.94 101 LYS A C 1
ATOM 839 O O . LYS A 1 101 ? -8.484 -7.502 -16.421 1.00 78.94 101 LYS A O 1
ATOM 844 N N . ARG A 1 102 ? -8.904 -6.039 -18.082 1.00 68.38 102 ARG A N 1
ATOM 845 C CA . ARG A 1 102 ? -10.360 -6.139 -17.978 1.00 68.38 102 ARG A CA 1
ATOM 846 C C . ARG A 1 102 ? -10.754 -7.424 -18.696 1.00 68.38 102 ARG A C 1
ATOM 848 O O . ARG A 1 102 ? -10.420 -7.581 -19.868 1.00 68.38 102 ARG A O 1
ATOM 855 N N . ASN A 1 103 ? -11.357 -8.356 -17.971 1.00 56.00 103 ASN A N 1
ATOM 856 C CA . ASN A 1 103 ? -12.085 -9.441 -18.608 1.00 56.00 103 ASN A CA 1
ATOM 857 C C . ASN A 1 103 ? -13.451 -8.840 -18.960 1.00 56.00 103 ASN A C 1
ATOM 859 O O . ASN A 1 103 ? -14.271 -8.668 -18.060 1.00 56.00 103 ASN A O 1
ATOM 863 N N . ASP A 1 104 ? -13.604 -8.401 -20.210 1.00 49.56 104 ASP A N 1
ATOM 864 C CA . ASP A 1 104 ? -14.919 -8.118 -20.803 1.00 49.56 104 ASP A CA 1
ATOM 865 C C . ASP A 1 104 ? -15.695 -9.428 -21.016 1.00 49.56 104 ASP A C 1
ATOM 867 O O . ASP A 1 104 ? -15.042 -10.456 -21.329 1.00 49.56 104 ASP A O 1
#

Sequence (104 aa):
MNELEHDRSKVEMMITYISENENVSRSEARRMLHKYICEGACDWYRTRSRDAGFDRLDLTEKQRRVVEDIVKQIMGNVEIDEAKWRIHNVLCPGHPRPRPKRND